Protein AF-A0A8J6I2C8-F1 (afdb_monomer)

Foldseek 3Di:
DQVQDWDQDLVPGIGTPPDDDDDDDDFLQDQDPPQGGSLVNQAVPNQVVVVPDDAAAADLDDPSRCSSHPDPRHQYEFEAAPVRHGDDVCSVVLSVVLSVQCVVPPDRFNVSSCVSCVVVPWHKDAPDRRYIYTYD

pLDDT: mean 92.12, std 6.1, range [61.44, 98.25]

Structure (mmCIF, N/CA/C/O backbone):
data_AF-A0A8J6I2C8-F1
#
_entry.id   AF-A0A8J6I2C8-F1
#
loop_
_atom_site.group_PDB
_atom_site.id
_atom_site.type_symbol
_atom_site.label_atom_id
_atom_site.label_alt_id
_atom_site.label_comp_id
_atom_site.label_asym_id
_atom_site.label_entity_id
_atom_site.label_seq_id
_atom_site.pdbx_PDB_ins_code
_atom_site.Cartn_x
_atom_site.Cartn_y
_atom_site.Cartn_z
_atom_site.occupancy
_atom_site.B_iso_or_equiv
_atom_site.auth_seq_id
_atom_site.auth_comp_id
_atom_site.auth_asym_id
_atom_site.auth_atom_id
_atom_site.pdbx_PDB_model_num
ATOM 1 N N . ALA A 1 1 ? -14.872 -6.562 -3.889 1.00 61.44 1 ALA A N 1
ATOM 2 C CA . ALA A 1 1 ? -13.454 -6.870 -4.169 1.00 61.44 1 ALA A CA 1
ATOM 3 C C . ALA A 1 1 ? -13.019 -6.544 -5.604 1.00 61.44 1 ALA A C 1
ATOM 5 O O . ALA A 1 1 ? -12.215 -5.636 -5.756 1.00 61.44 1 ALA A O 1
ATOM 6 N N . ARG A 1 2 ? -13.547 -7.240 -6.631 1.00 63.00 2 ARG A N 1
ATOM 7 C CA . ARG A 1 2 ? -13.016 -7.271 -8.016 1.00 63.00 2 ARG A CA 1
ATOM 8 C C . ARG A 1 2 ? -12.578 -5.928 -8.619 1.00 63.00 2 ARG A C 1
ATOM 10 O O . ARG A 1 2 ? -11.481 -5.852 -9.143 1.00 63.00 2 ARG A O 1
ATOM 17 N N . ALA A 1 3 ? -13.383 -4.874 -8.491 1.00 73.75 3 ALA A N 1
ATOM 18 C CA . ALA A 1 3 ? -13.083 -3.563 -9.082 1.00 73.75 3 ALA A CA 1
ATOM 19 C C . ALA A 1 3 ? -12.289 -2.598 -8.170 1.00 73.75 3 ALA A C 1
ATOM 21 O O . ALA A 1 3 ? -12.103 -1.441 -8.523 1.00 73.75 3 ALA A O 1
ATOM 22 N N . ARG A 1 4 ? -11.892 -3.022 -6.959 1.00 85.38 4 ARG A N 1
ATOM 23 C CA . ARG A 1 4 ? -11.356 -2.129 -5.906 1.00 85.38 4 ARG A CA 1
ATOM 24 C C . ARG A 1 4 ? -10.078 -2.637 -5.235 1.00 85.38 4 ARG A C 1
ATOM 26 O O . ARG A 1 4 ? -9.623 -2.035 -4.269 1.00 85.38 4 ARG A O 1
ATOM 33 N N . LEU A 1 5 ? -9.537 -3.768 -5.686 1.00 92.12 5 LEU A N 1
ATOM 34 C CA . LEU A 1 5 ? -8.298 -4.331 -5.159 1.00 92.12 5 LEU A CA 1
ATOM 35 C C . LEU A 1 5 ? -7.279 -4.417 -6.287 1.00 92.12 5 LEU A C 1
ATOM 37 O O . LEU A 1 5 ? -7.498 -5.117 -7.275 1.00 92.12 5 LEU A O 1
ATOM 41 N N . PHE A 1 6 ? -6.164 -3.726 -6.089 1.00 94.44 6 PHE A N 1
ATOM 42 C CA . PHE A 1 6 ? -5.068 -3.665 -7.038 1.00 94.44 6 PHE A CA 1
ATOM 43 C C . PHE A 1 6 ? -3.769 -4.090 -6.364 1.00 94.44 6 PHE A C 1
ATOM 45 O O . PHE A 1 6 ? -3.547 -3.843 -5.176 1.00 94.44 6 PHE A O 1
ATOM 52 N N . VAL A 1 7 ? -2.896 -4.718 -7.139 1.00 94.19 7 VAL A N 1
ATOM 53 C CA . VAL A 1 7 ? -1.563 -5.137 -6.727 1.00 94.19 7 VAL A CA 1
ATOM 54 C C . VAL A 1 7 ? -0.552 -4.356 -7.550 1.00 94.19 7 VAL A C 1
ATOM 56 O O . VAL A 1 7 ? -0.623 -4.306 -8.774 1.00 94.19 7 VAL A O 1
ATOM 59 N N . CYS A 1 8 ? 0.417 -3.742 -6.876 1.00 94.19 8 CYS A N 1
ATOM 60 C CA . CYS A 1 8 ? 1.526 -3.105 -7.568 1.00 94.19 8 CYS A CA 1
ATOM 61 C C . CYS A 1 8 ? 2.555 -4.176 -7.960 1.00 94.19 8 CYS A C 1
ATOM 63 O O . CYS A 1 8 ? 3.126 -4.844 -7.096 1.00 94.19 8 CYS A O 1
ATOM 65 N N . SER A 1 9 ? 2.760 -4.358 -9.261 1.00 94.31 9 SER A N 1
ATOM 66 C CA . SER A 1 9 ? 3.692 -5.308 -9.860 1.00 94.31 9 SER A CA 1
ATOM 67 C C . SER A 1 9 ? 4.941 -4.582 -10.351 1.00 94.31 9 SER A C 1
ATOM 69 O O . SER A 1 9 ? 4.854 -3.543 -10.996 1.00 94.31 9 SER A O 1
ATOM 71 N N . ALA A 1 10 ? 6.121 -5.159 -10.112 1.00 93.75 10 ALA A N 1
ATOM 72 C CA . ALA A 1 10 ? 7.365 -4.587 -10.627 1.00 93.75 10 ALA A CA 1
ATOM 73 C C . ALA A 1 10 ? 7.434 -4.612 -12.166 1.00 93.75 10 ALA A C 1
ATOM 75 O O . ALA A 1 10 ? 7.997 -3.700 -12.767 1.00 93.75 10 ALA A O 1
ATOM 76 N N . LEU A 1 11 ? 6.868 -5.650 -12.792 1.00 94.19 11 LEU A N 1
ATOM 77 C CA . LEU A 1 11 ? 6.905 -5.842 -14.244 1.00 94.19 11 LEU A CA 1
ATOM 78 C C . LEU A 1 11 ? 5.684 -5.255 -14.961 1.00 94.19 11 LEU A C 1
ATOM 80 O O . LEU A 1 11 ? 5.820 -4.803 -16.089 1.00 94.19 11 LEU A O 1
ATOM 84 N N . PHE A 1 12 ? 4.514 -5.258 -14.318 1.00 94.38 12 PHE A N 1
ATOM 85 C CA . PHE A 1 12 ? 3.239 -4.866 -14.934 1.00 94.38 12 PHE A CA 1
ATOM 86 C C . PHE A 1 12 ? 2.648 -3.572 -14.355 1.00 94.38 12 PHE A C 1
ATOM 88 O O . PHE A 1 12 ? 1.570 -3.150 -14.759 1.00 94.38 12 PHE A O 1
ATOM 95 N N . GLY A 1 13 ? 3.331 -2.929 -13.405 1.00 93.69 1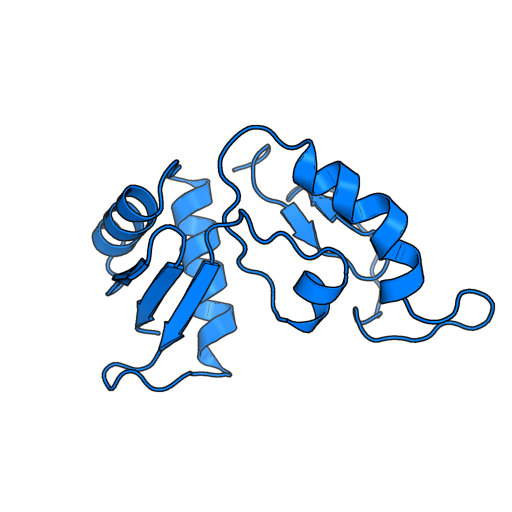3 GLY A N 1
ATOM 96 C CA . GLY A 1 13 ? 2.911 -1.651 -12.838 1.00 93.69 13 GLY A CA 1
ATOM 97 C C . GLY A 1 13 ? 1.786 -1.809 -11.818 1.00 93.69 13 GLY A C 1
ATOM 98 O O . GLY A 1 13 ? 2.049 -2.043 -10.637 1.00 93.69 13 GLY A O 1
ATOM 99 N N . LEU A 1 14 ? 0.534 -1.674 -12.250 1.00 93.62 14 LEU A N 1
ATOM 100 C CA . LEU A 1 14 ? -0.653 -1.839 -11.410 1.00 93.62 14 LEU A CA 1
ATOM 101 C C . LEU A 1 14 ? -1.594 -2.836 -12.078 1.00 93.62 14 LEU A C 1
ATOM 103 O O . LEU A 1 14 ? -2.013 -2.620 -13.208 1.00 93.62 14 LEU A O 1
ATOM 107 N N . VAL A 1 15 ? -1.917 -3.914 -11.371 1.00 94.56 15 VAL A N 1
ATOM 108 C CA . VAL A 1 15 ? -2.797 -4.972 -11.874 1.00 94.56 15 VAL A CA 1
ATOM 109 C C . VAL A 1 15 ? -3.997 -5.135 -10.954 1.00 94.56 15 VAL A C 1
ATOM 111 O O . VAL A 1 15 ? -3.879 -4.991 -9.734 1.00 94.56 15 VAL A O 1
ATOM 114 N N . GLY A 1 16 ? -5.161 -5.414 -11.523 1.00 93.31 16 GLY A N 1
ATOM 115 C CA . GLY A 1 16 ? -6.351 -5.801 -10.781 1.00 93.31 16 GLY A CA 1
ATOM 116 C C . GLY A 1 16 ? -6.188 -7.176 -10.136 1.00 93.31 16 GLY A C 1
ATOM 117 O O . GLY A 1 16 ? -5.364 -7.993 -10.544 1.00 93.31 16 GLY A O 1
ATOM 118 N N . ALA A 1 17 ? -7.001 -7.457 -9.118 1.00 91.00 17 ALA A N 1
ATOM 119 C CA . ALA A 1 17 ? -6.947 -8.718 -8.374 1.00 91.00 17 ALA A CA 1
ATOM 120 C C . ALA A 1 17 ? -7.193 -9.986 -9.221 1.00 91.00 17 ALA A C 1
ATOM 122 O O . ALA A 1 17 ? -6.894 -11.083 -8.754 1.00 91.00 17 ALA A O 1
ATOM 123 N N . GLU A 1 18 ? -7.747 -9.850 -10.429 1.00 91.12 18 GLU A N 1
ATOM 124 C CA . GLU A 1 18 ? -8.082 -10.971 -11.321 1.00 91.12 18 GLU A CA 1
ATOM 125 C C . GLU A 1 18 ? -7.260 -11.011 -12.609 1.00 91.12 18 GLU A C 1
ATOM 127 O O . GLU A 1 18 ? -7.442 -11.918 -13.427 1.00 91.12 18 GLU A O 1
ATOM 132 N N . ASP A 1 19 ? -6.351 -10.054 -12.792 1.00 93.50 19 ASP A N 1
ATOM 133 C CA . ASP A 1 19 ? -5.513 -10.007 -13.980 1.00 93.50 19 ASP A CA 1
ATOM 134 C C . ASP A 1 19 ? -4.574 -11.213 -14.000 1.00 93.50 19 ASP A C 1
ATOM 136 O O . ASP A 1 19 ? -3.873 -11.524 -13.031 1.00 93.50 19 ASP A O 1
ATOM 140 N N . ARG A 1 20 ? -4.547 -11.908 -15.138 1.00 94.75 20 ARG A N 1
ATOM 141 C CA . ARG A 1 20 ? -3.626 -13.023 -15.348 1.00 94.75 20 ARG A CA 1
ATOM 142 C C . ARG A 1 20 ? -2.232 -12.472 -15.608 1.00 94.75 20 ARG A C 1
ATOM 144 O O . ARG A 1 20 ? -2.037 -11.693 -16.536 1.00 94.75 20 ARG A O 1
ATOM 151 N N . ILE A 1 21 ? -1.259 -12.943 -14.836 1.00 94.81 21 ILE A N 1
ATOM 152 C CA . ILE A 1 21 ? 0.153 -12.600 -15.011 1.00 94.81 21 ILE A CA 1
ATOM 153 C C . ILE A 1 21 ? 0.977 -13.878 -15.219 1.00 94.81 21 ILE A C 1
ATOM 155 O O . ILE A 1 21 ? 0.727 -14.878 -14.540 1.00 94.81 21 ILE A O 1
ATOM 159 N N . PRO A 1 22 ? 1.954 -13.888 -16.143 1.00 96.00 22 PRO A N 1
ATOM 160 C CA . PRO A 1 22 ? 2.887 -15.001 -16.266 1.00 96.00 22 PRO A CA 1
ATOM 161 C C . PRO A 1 22 ? 3.791 -15.083 -15.031 1.00 96.00 22 PRO A C 1
ATOM 163 O O . PRO A 1 22 ? 3.998 -14.095 -14.325 1.00 96.00 22 PRO A O 1
ATOM 166 N N . ALA A 1 23 ? 4.370 -16.257 -14.781 1.00 96.50 23 ALA A N 1
ATOM 167 C CA . ALA A 1 23 ? 5.368 -16.408 -13.730 1.00 96.50 23 ALA A CA 1
ATOM 168 C C . ALA A 1 23 ? 6.610 -15.559 -14.054 1.00 96.50 23 ALA A C 1
ATOM 170 O O . ALA A 1 23 ? 7.202 -15.691 -15.124 1.00 96.50 23 ALA A O 1
ATOM 171 N N . TYR A 1 24 ? 7.015 -14.695 -13.124 1.00 95.56 24 TYR A N 1
ATOM 172 C CA . TYR A 1 24 ? 8.228 -13.890 -13.247 1.00 95.56 24 TYR A CA 1
ATOM 173 C C . TYR A 1 24 ? 8.856 -13.631 -11.876 1.00 95.56 24 TYR A C 1
ATOM 175 O O . TYR A 1 24 ? 8.212 -13.765 -10.833 1.00 95.56 24 TYR A O 1
ATOM 183 N N . ARG A 1 25 ? 10.124 -13.211 -11.885 1.00 94.75 25 ARG A N 1
ATOM 184 C CA . ARG A 1 25 ? 10.833 -12.740 -10.694 1.00 94.75 25 ARG A CA 1
ATOM 185 C C . ARG A 1 25 ? 11.497 -11.400 -10.985 1.00 94.75 25 ARG A C 1
ATOM 187 O O . ARG A 1 25 ? 12.536 -11.344 -11.631 1.00 94.75 25 ARG A O 1
ATOM 194 N N . LEU A 1 26 ? 10.895 -10.327 -10.484 1.00 93.25 26 LEU A N 1
ATOM 195 C CA . LEU A 1 26 ? 11.429 -8.969 -10.547 1.00 93.25 26 LEU A CA 1
ATOM 196 C C . LEU A 1 26 ? 10.941 -8.192 -9.321 1.00 93.25 26 LEU A C 1
ATOM 198 O O . LEU A 1 26 ? 9.780 -8.315 -8.936 1.00 93.25 26 LEU A O 1
ATOM 202 N N . SER A 1 27 ? 11.819 -7.400 -8.712 1.00 91.50 27 SER A N 1
ATOM 203 C CA . SER A 1 27 ? 11.498 -6.605 -7.524 1.00 91.50 27 SER A CA 1
ATOM 204 C C . SER A 1 27 ? 11.346 -5.130 -7.891 1.00 91.50 27 SER A C 1
ATOM 206 O O . SER A 1 27 ? 12.024 -4.640 -8.788 1.00 91.50 27 SER A O 1
ATOM 208 N N . GLY A 1 28 ? 10.515 -4.381 -7.158 1.00 86.75 28 GLY A N 1
ATOM 209 C CA . GLY A 1 28 ? 10.271 -2.956 -7.447 1.00 86.75 28 GLY A CA 1
ATOM 210 C C . GLY A 1 28 ? 11.518 -2.055 -7.397 1.00 86.75 28 GLY A C 1
ATOM 211 O O . GLY A 1 28 ? 11.539 -1.002 -8.019 1.00 86.75 28 GLY A O 1
ATOM 212 N N . GLY A 1 29 ? 12.579 -2.474 -6.698 1.00 88.69 29 GLY A N 1
ATOM 213 C CA . GLY A 1 29 ? 13.863 -1.760 -6.648 1.00 88.69 29 GLY A CA 1
ATOM 214 C C . GLY A 1 29 ? 14.895 -2.203 -7.692 1.00 88.69 29 GLY A C 1
ATOM 215 O O . GLY A 1 29 ? 16.043 -1.773 -7.620 1.00 88.69 29 GLY A O 1
ATOM 216 N N . SER A 1 30 ? 14.539 -3.101 -8.614 1.00 93.12 30 SER A N 1
ATOM 217 C CA . SER A 1 30 ? 15.475 -3.644 -9.599 1.00 93.12 30 SER A CA 1
ATOM 218 C C . SER A 1 30 ? 15.910 -2.597 -10.635 1.00 93.12 30 SER A C 1
ATOM 220 O O . SER A 1 30 ? 15.187 -1.649 -10.948 1.00 93.12 30 SER A O 1
ATOM 222 N N . LYS A 1 31 ? 17.104 -2.804 -11.201 1.00 94.62 31 LYS A N 1
ATOM 223 C CA . LYS A 1 31 ? 17.610 -2.084 -12.374 1.00 94.62 31 LYS A CA 1
ATOM 224 C C . LYS A 1 31 ? 17.719 -3.066 -13.535 1.00 94.62 31 LYS A C 1
ATOM 226 O O . LYS A 1 31 ? 18.307 -4.132 -13.371 1.00 94.62 31 LYS A O 1
ATOM 231 N N . LEU A 1 32 ? 17.158 -2.707 -14.681 1.00 92.75 32 LEU A N 1
ATOM 232 C CA . LEU A 1 32 ? 17.177 -3.526 -15.886 1.00 92.75 32 LEU A CA 1
ATOM 233 C C . LEU A 1 32 ? 18.155 -2.952 -16.925 1.00 92.75 32 LEU A C 1
ATOM 235 O O . LEU A 1 32 ? 18.236 -1.726 -17.070 1.00 92.75 32 LEU A O 1
ATOM 239 N N . PRO A 1 33 ? 18.885 -3.803 -17.668 1.00 93.25 33 PRO A N 1
ATOM 240 C CA . PRO A 1 33 ? 19.659 -3.369 -18.829 1.00 93.25 33 PRO A CA 1
ATOM 241 C C . PRO A 1 33 ? 18.766 -2.637 -19.839 1.00 93.25 33 PRO A C 1
ATOM 243 O O . PRO A 1 33 ? 17.645 -3.064 -20.096 1.00 93.25 33 PRO A O 1
ATOM 246 N N . GLY A 1 34 ? 19.233 -1.507 -20.373 1.00 92.94 34 GLY A N 1
ATOM 247 C CA . GLY A 1 34 ? 18.495 -0.704 -21.361 1.00 92.94 34 GLY A CA 1
ATOM 248 C C . GLY A 1 34 ? 17.299 0.103 -20.828 1.00 92.94 34 GLY A C 1
ATOM 249 O O . GLY A 1 34 ? 16.931 1.090 -21.449 1.00 92.94 34 GLY A O 1
ATOM 250 N N . VAL A 1 35 ? 16.731 -0.255 -19.671 1.00 90.62 35 VAL A N 1
ATOM 251 C CA . VAL A 1 35 ? 15.559 0.427 -19.073 1.00 90.62 35 VAL A CA 1
ATOM 252 C C . VAL A 1 35 ? 15.936 1.266 -17.846 1.00 90.62 35 VAL A C 1
ATOM 254 O O . VAL A 1 35 ? 15.310 2.279 -17.553 1.00 90.62 35 VAL A O 1
ATOM 257 N N . GLY A 1 36 ? 16.979 0.875 -17.110 1.00 93.06 36 GLY A N 1
ATOM 258 C CA . GLY A 1 36 ? 17.370 1.555 -15.879 1.00 93.06 36 GLY A CA 1
ATOM 259 C C . GLY A 1 36 ? 16.522 1.133 -14.677 1.00 93.06 36 GLY A C 1
ATOM 260 O O . GLY A 1 36 ? 16.167 -0.036 -14.535 1.00 93.06 36 GLY A O 1
ATOM 261 N N . ASN A 1 37 ? 16.292 2.052 -13.737 1.00 93.75 37 ASN A N 1
ATOM 262 C CA . ASN A 1 37 ? 15.590 1.749 -12.487 1.00 93.75 37 ASN A CA 1
ATOM 263 C C . ASN A 1 37 ? 14.078 1.601 -12.737 1.00 93.75 37 ASN A C 1
ATOM 265 O O . ASN A 1 37 ? 13.460 2.514 -13.280 1.00 93.75 37 ASN A O 1
ATOM 269 N N . ILE A 1 38 ? 13.479 0.497 -12.277 1.00 92.75 38 ILE A N 1
ATOM 270 C CA . ILE A 1 38 ? 12.037 0.220 -12.406 1.00 92.75 38 ILE A CA 1
ATOM 271 C C . ILE A 1 38 ? 11.170 1.350 -11.834 1.00 92.75 38 ILE A C 1
ATOM 273 O O . ILE A 1 38 ? 10.144 1.697 -12.412 1.00 92.75 38 ILE A O 1
ATOM 277 N N . ARG A 1 39 ? 11.605 1.987 -10.743 1.00 91.25 39 ARG A N 1
ATOM 278 C CA . ARG A 1 39 ? 10.952 3.179 -10.191 1.00 91.25 39 ARG A CA 1
ATOM 279 C C . ARG A 1 39 ? 10.868 4.306 -11.209 1.00 91.25 39 ARG A C 1
ATOM 281 O O . ARG A 1 39 ? 9.791 4.854 -11.404 1.00 91.25 39 ARG A O 1
ATOM 288 N N . ALA A 1 40 ? 11.989 4.647 -11.839 1.00 91.31 40 ALA A N 1
ATOM 289 C CA . ALA A 1 40 ? 12.040 5.738 -12.806 1.00 91.31 40 ALA A CA 1
ATOM 290 C C . ALA A 1 40 ? 11.202 5.420 -14.053 1.00 91.31 40 ALA A C 1
ATOM 292 O O . ALA A 1 40 ? 10.546 6.308 -14.584 1.00 91.31 40 ALA A O 1
ATOM 293 N N . ALA A 1 41 ? 11.175 4.151 -14.470 1.00 92.44 41 ALA A N 1
ATOM 294 C CA . ALA A 1 41 ? 10.354 3.701 -15.588 1.00 92.44 41 ALA A CA 1
ATOM 295 C C . ALA A 1 41 ? 8.844 3.832 -15.306 1.00 92.44 41 ALA A C 1
ATOM 297 O O . ALA A 1 41 ? 8.089 4.235 -16.185 1.00 92.44 41 ALA A O 1
ATOM 298 N N . TRP A 1 42 ? 8.396 3.531 -14.081 1.00 93.50 42 TRP A N 1
ATOM 299 C CA . TRP A 1 42 ? 6.967 3.527 -13.744 1.00 93.50 42 TRP A CA 1
ATOM 300 C C . TRP A 1 42 ? 6.402 4.858 -13.259 1.00 93.50 42 TRP A C 1
ATOM 302 O O . TRP A 1 42 ? 5.221 5.121 -13.491 1.00 93.50 42 TRP A O 1
ATOM 312 N N . GLN A 1 43 ? 7.204 5.688 -12.589 1.00 90.31 43 GLN A N 1
ATOM 313 C CA . GLN A 1 43 ? 6.733 6.938 -11.983 1.00 90.31 43 GLN A CA 1
ATOM 314 C C . GLN A 1 43 ? 5.922 7.836 -12.940 1.00 90.31 43 GLN A C 1
ATOM 316 O O . GLN A 1 43 ? 4.859 8.295 -12.517 1.00 90.31 43 GLN A O 1
ATOM 321 N N . PRO A 1 44 ? 6.331 8.045 -14.212 1.00 92.81 44 PRO A N 1
ATOM 322 C CA . PRO A 1 44 ? 5.574 8.878 -15.149 1.00 92.81 44 PRO A CA 1
ATOM 323 C C . PRO A 1 44 ? 4.170 8.350 -15.476 1.00 92.81 44 PRO A C 1
ATOM 325 O O . PRO A 1 44 ? 3.299 9.136 -15.826 1.00 92.81 44 PRO A O 1
ATOM 328 N N . SER A 1 45 ? 3.945 7.035 -15.369 1.00 93.31 45 SER A N 1
ATOM 329 C CA . SER A 1 45 ? 2.685 6.394 -15.780 1.00 93.31 45 SER A CA 1
ATOM 330 C C . SER A 1 45 ? 1.783 6.033 -14.599 1.00 93.31 45 SER A C 1
ATOM 332 O O . SER A 1 45 ? 0.577 6.250 -14.651 1.00 93.31 45 SER A O 1
ATOM 334 N N . LEU A 1 46 ? 2.343 5.501 -13.508 1.00 93.31 46 LEU A N 1
ATOM 335 C CA . LEU A 1 46 ? 1.542 5.025 -12.376 1.00 93.31 46 LEU A CA 1
ATOM 336 C C . LEU A 1 46 ? 0.978 6.155 -11.509 1.00 93.31 46 LEU A C 1
ATOM 338 O O . LEU A 1 46 ? -0.115 6.006 -10.968 1.00 93.31 46 LEU A O 1
ATOM 342 N N . GLY A 1 47 ? 1.703 7.269 -11.364 1.00 89.88 47 GLY A N 1
ATOM 343 C CA . GLY A 1 47 ? 1.229 8.430 -10.604 1.00 89.88 47 GLY A CA 1
ATOM 344 C C . GLY A 1 47 ? -0.111 8.961 -11.132 1.00 89.88 47 GLY A C 1
ATOM 345 O O . GLY A 1 47 ? -1.082 8.962 -10.376 1.00 89.88 47 GLY A O 1
ATOM 346 N N . PRO A 1 48 ? -0.204 9.321 -12.429 1.00 91.44 48 PRO A N 1
ATOM 347 C CA . PRO A 1 48 ? -1.452 9.779 -13.038 1.00 91.44 48 PRO A CA 1
ATOM 348 C C . PRO A 1 48 ? -2.606 8.780 -12.907 1.00 91.44 48 PRO A C 1
ATOM 350 O O . PRO A 1 48 ? -3.719 9.183 -12.584 1.00 91.44 48 PRO A O 1
ATOM 353 N N . VAL A 1 49 ? -2.341 7.482 -13.096 1.00 92.50 49 VAL A N 1
ATOM 354 C CA . VAL A 1 49 ? -3.365 6.430 -12.961 1.00 92.50 49 VAL A CA 1
ATOM 355 C C . VAL A 1 49 ? -3.940 6.397 -11.547 1.00 92.50 49 VAL A C 1
ATOM 357 O O . VAL A 1 49 ? -5.155 6.376 -11.386 1.00 92.50 49 VAL A O 1
ATOM 360 N N . LEU A 1 50 ? -3.087 6.422 -10.518 1.00 90.75 50 LEU A N 1
ATOM 361 C CA . LEU A 1 50 ? -3.544 6.412 -9.127 1.00 90.75 50 LEU A CA 1
ATOM 362 C C . LEU A 1 50 ? -4.271 7.704 -8.740 1.00 90.75 50 LEU A C 1
ATOM 364 O O . LEU A 1 50 ? -5.229 7.650 -7.979 1.00 90.75 50 LEU A O 1
ATOM 368 N N . SER A 1 51 ? -3.835 8.857 -9.249 1.00 89.12 51 SER A N 1
ATOM 369 C CA . SER A 1 51 ? -4.496 10.140 -8.981 1.00 89.12 51 SER A CA 1
ATOM 370 C C . SER A 1 51 ? -5.850 10.287 -9.677 1.00 89.12 51 SER A C 1
ATOM 372 O O . SER A 1 51 ? -6.676 11.059 -9.204 1.00 89.12 51 SER A O 1
ATOM 374 N N . ALA A 1 52 ? -6.075 9.566 -10.777 1.00 90.94 52 ALA A N 1
ATOM 375 C CA . ALA A 1 52 ? -7.335 9.569 -11.517 1.00 90.94 52 ALA A CA 1
ATOM 376 C C . ALA A 1 52 ? -8.362 8.549 -10.991 1.00 90.94 52 ALA A C 1
ATOM 378 O O . ALA A 1 52 ? -9.482 8.502 -11.491 1.00 90.94 52 ALA A O 1
ATOM 379 N N . MET A 1 53 ? -7.994 7.706 -10.022 1.00 90.31 53 MET A N 1
ATOM 380 C CA . MET A 1 53 ? -8.925 6.756 -9.416 1.00 90.31 53 MET A CA 1
ATOM 381 C C . MET A 1 53 ? -9.955 7.474 -8.546 1.00 90.31 53 MET A C 1
ATOM 383 O O . MET A 1 53 ? -9.611 8.308 -7.708 1.00 90.31 53 MET A O 1
ATOM 387 N N . ASP A 1 54 ? -11.217 7.084 -8.702 1.00 86.94 54 ASP A N 1
ATOM 388 C CA . ASP A 1 54 ? -12.306 7.660 -7.928 1.00 86.94 54 ASP A CA 1
ATOM 389 C C . ASP A 1 54 ? -12.314 7.170 -6.480 1.00 86.94 54 ASP A C 1
ATOM 391 O O . ASP A 1 54 ? -12.265 5.972 -6.179 1.00 86.94 54 ASP A O 1
ATOM 395 N N . GLY A 1 55 ? -12.496 8.129 -5.577 1.00 88.00 55 GLY A N 1
ATOM 396 C CA . GLY A 1 55 ? -12.701 7.868 -4.166 1.00 88.00 55 GLY A CA 1
ATOM 397 C C . GLY A 1 55 ? -11.415 7.602 -3.373 1.00 88.00 55 GLY A C 1
ATOM 398 O O . GLY A 1 55 ? -10.297 7.840 -3.826 1.00 88.00 55 GLY A O 1
ATOM 399 N N . PRO A 1 56 ? -11.576 7.168 -2.118 1.00 91.81 56 PRO A N 1
ATOM 400 C CA . PRO A 1 56 ? -10.479 7.037 -1.173 1.00 91.81 56 PRO A CA 1
ATOM 401 C C . PRO A 1 56 ? -9.645 5.792 -1.473 1.00 91.81 56 PRO A C 1
ATOM 403 O O . PRO A 1 56 ? -10.163 4.679 -1.583 1.00 91.81 56 PRO A O 1
ATOM 406 N N . ILE A 1 57 ? -8.328 5.979 -1.535 1.00 94.94 57 ILE A N 1
ATOM 407 C CA . ILE A 1 57 ? -7.365 4.893 -1.717 1.00 94.94 57 ILE A CA 1
ATOM 408 C C . ILE A 1 57 ? -6.776 4.512 -0.367 1.00 94.94 57 ILE A C 1
ATOM 410 O O . ILE A 1 57 ? -6.249 5.361 0.348 1.00 94.94 57 ILE A O 1
ATOM 414 N N . VAL A 1 58 ? -6.814 3.220 -0.046 1.00 96.19 58 VAL A N 1
ATOM 415 C CA . VAL A 1 58 ? -6.098 2.651 1.100 1.00 96.19 58 VAL A CA 1
ATOM 416 C C . VAL A 1 58 ? -4.794 2.031 0.600 1.00 96.19 58 VAL A C 1
ATOM 418 O O . VAL A 1 58 ? -4.808 1.000 -0.073 1.00 96.19 58 VAL A O 1
ATOM 421 N N . ASP A 1 59 ? -3.655 2.644 0.925 1.00 95.75 59 ASP A N 1
ATOM 422 C CA . ASP A 1 59 ? -2.341 2.151 0.511 1.00 95.75 59 ASP A CA 1
ATOM 423 C C . ASP A 1 59 ? -1.778 1.145 1.528 1.00 95.75 59 ASP A C 1
ATOM 425 O O . ASP A 1 59 ? -1.274 1.481 2.605 1.00 95.75 59 ASP A O 1
ATOM 429 N N . LEU A 1 60 ? -1.848 -0.133 1.151 1.00 95.50 60 LEU A N 1
ATOM 430 C CA . LEU A 1 60 ? -1.299 -1.263 1.902 1.00 95.50 60 LEU A CA 1
ATOM 431 C C . LEU A 1 60 ? 0.026 -1.773 1.308 1.00 95.50 60 LEU A C 1
ATOM 433 O O . LEU A 1 60 ? 0.512 -2.840 1.690 1.00 95.50 60 LEU A O 1
ATOM 437 N N . ARG A 1 61 ? 0.651 -1.028 0.392 1.00 93.94 61 ARG A N 1
ATOM 438 C CA . ARG A 1 61 ? 1.926 -1.424 -0.214 1.00 93.94 61 ARG A CA 1
ATOM 439 C C . ARG A 1 61 ? 3.071 -1.336 0.799 1.00 93.94 61 ARG A C 1
ATOM 441 O O . ARG A 1 61 ? 2.984 -0.715 1.865 1.00 93.94 61 ARG A O 1
ATOM 448 N N . SER A 1 62 ? 4.166 -2.023 0.487 1.00 89.69 62 SER A N 1
ATOM 449 C CA . SER A 1 62 ? 5.447 -1.795 1.158 1.00 89.69 62 SER A CA 1
ATOM 450 C C . SER A 1 62 ? 6.179 -0.621 0.503 1.00 89.69 62 SER A C 1
ATOM 452 O O . SER A 1 62 ? 5.912 -0.288 -0.652 1.00 89.69 62 SER A O 1
ATOM 454 N N . GLY A 1 63 ? 7.139 -0.023 1.216 1.00 89.00 63 GLY A N 1
ATOM 455 C CA . GLY A 1 63 ? 7.814 1.202 0.767 1.00 89.00 63 GLY A CA 1
ATOM 456 C C . GLY A 1 63 ? 8.445 1.106 -0.627 1.00 89.00 63 GLY A C 1
ATOM 457 O O . GLY A 1 63 ? 8.349 2.052 -1.402 1.00 89.00 63 GLY A O 1
ATOM 458 N N . ALA A 1 64 ? 9.004 -0.053 -0.991 1.00 87.69 64 ALA A N 1
ATOM 459 C CA . ALA A 1 64 ? 9.577 -0.271 -2.323 1.00 87.69 64 ALA A CA 1
ATOM 460 C C . ALA A 1 64 ? 8.546 -0.117 -3.457 1.00 87.69 64 ALA A C 1
ATOM 462 O O . ALA A 1 64 ? 8.898 0.346 -4.537 1.00 87.69 64 ALA A O 1
ATOM 463 N N . TYR A 1 65 ? 7.282 -0.473 -3.211 1.00 92.94 65 TYR A N 1
ATOM 464 C CA . TYR A 1 65 ? 6.200 -0.358 -4.192 1.00 92.94 65 TYR A CA 1
ATOM 465 C C . TYR A 1 65 ? 5.470 0.984 -4.102 1.00 92.94 65 TYR A C 1
ATOM 467 O O . TYR A 1 65 ? 5.093 1.534 -5.133 1.00 92.94 65 TYR A O 1
ATOM 475 N N . THR A 1 66 ? 5.339 1.570 -2.908 1.00 93.94 66 THR A N 1
ATOM 476 C CA . THR A 1 66 ? 4.877 2.962 -2.770 1.00 93.94 66 THR A CA 1
ATOM 477 C C . THR A 1 66 ? 5.808 3.926 -3.511 1.00 93.94 66 THR A C 1
ATOM 479 O O . THR A 1 66 ? 5.342 4.875 -4.128 1.00 93.94 66 THR A O 1
ATOM 482 N N . ALA A 1 67 ? 7.118 3.657 -3.540 1.00 91.75 67 ALA A N 1
ATOM 483 C CA . ALA A 1 67 ? 8.085 4.480 -4.266 1.00 91.75 67 ALA A CA 1
ATOM 484 C C . ALA A 1 67 ? 7.869 4.507 -5.792 1.00 91.75 67 ALA A C 1
ATOM 486 O O . ALA A 1 67 ? 8.283 5.480 -6.428 1.00 91.75 67 ALA A O 1
ATOM 487 N N . LEU A 1 68 ? 7.225 3.480 -6.369 1.00 91.81 68 LEU A N 1
ATOM 488 C CA . LEU A 1 68 ? 6.899 3.426 -7.801 1.00 91.81 68 LEU A CA 1
ATOM 489 C C . LEU A 1 68 ? 5.844 4.468 -8.184 1.00 91.81 68 LEU A C 1
ATOM 491 O O . LEU A 1 68 ? 5.886 4.996 -9.287 1.00 91.81 68 LEU A O 1
ATOM 495 N N . ALA A 1 69 ? 4.929 4.777 -7.264 1.00 92.25 69 ALA A N 1
ATOM 496 C CA . ALA A 1 69 ? 3.933 5.831 -7.416 1.00 92.25 69 ALA A CA 1
ATOM 497 C C . ALA A 1 69 ? 3.467 6.323 -6.038 1.00 92.25 69 ALA A C 1
ATOM 499 O O . ALA A 1 69 ? 2.549 5.729 -5.448 1.00 92.25 69 ALA A O 1
ATOM 500 N N . PRO A 1 70 ? 4.130 7.363 -5.501 1.00 92.06 70 PRO A N 1
ATOM 501 C CA . PRO A 1 70 ? 3.732 7.992 -4.252 1.00 92.06 70 PRO A CA 1
ATOM 502 C C . PRO A 1 70 ? 2.345 8.619 -4.382 1.00 92.06 70 PRO A C 1
ATOM 504 O O . PRO A 1 70 ? 2.058 9.284 -5.373 1.00 92.06 70 PRO A O 1
ATOM 507 N N . LEU A 1 71 ? 1.507 8.436 -3.364 1.00 92.31 71 LEU A N 1
ATOM 508 C CA . LEU A 1 71 ? 0.157 8.987 -3.326 1.00 92.31 71 LEU A CA 1
ATOM 509 C C . LEU A 1 71 ? -0.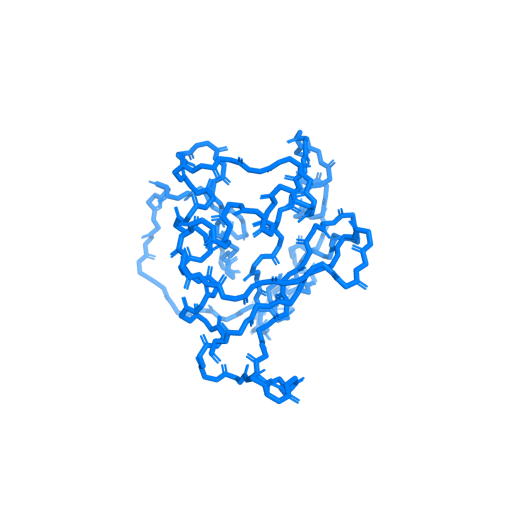117 9.579 -1.931 1.00 92.31 71 LEU A C 1
ATOM 511 O O . LEU A 1 71 ? -0.598 8.865 -1.052 1.00 92.31 71 LEU A O 1
ATOM 515 N N . PRO A 1 72 ? 0.219 10.862 -1.694 1.00 90.44 72 PRO A N 1
ATOM 516 C CA . PRO A 1 72 ? 0.085 11.494 -0.375 1.00 90.44 72 PRO A CA 1
ATOM 517 C C . PRO A 1 72 ? -1.353 11.569 0.154 1.00 90.44 72 PRO A C 1
ATOM 519 O O . PRO A 1 72 ? -1.556 11.659 1.360 1.00 90.44 72 PRO A O 1
ATOM 522 N N . SER A 1 73 ? -2.345 11.528 -0.738 1.00 91.69 73 SER A N 1
ATOM 523 C CA . SER A 1 73 ? -3.770 11.540 -0.392 1.00 91.69 73 SER A CA 1
ATOM 524 C C . SER A 1 73 ? -4.299 10.189 0.103 1.00 91.69 73 SER A C 1
ATOM 526 O O . SER A 1 73 ? -5.435 10.122 0.569 1.00 91.69 73 SER A O 1
ATOM 528 N N . ALA A 1 74 ? -3.513 9.112 0.005 1.00 95.62 74 ALA A N 1
ATOM 529 C CA . ALA A 1 74 ? -3.955 7.785 0.410 1.00 95.62 74 ALA A CA 1
ATOM 530 C C . ALA A 1 74 ? -4.083 7.653 1.933 1.00 95.62 74 ALA A C 1
ATOM 532 O O . ALA A 1 74 ? -3.260 8.157 2.699 1.00 95.62 74 ALA A O 1
ATOM 533 N N . ILE A 1 75 ? -5.070 6.872 2.364 1.00 97.31 75 ILE A N 1
ATOM 534 C CA . ILE A 1 75 ? -5.157 6.365 3.729 1.00 97.31 75 ILE A CA 1
ATOM 535 C C . ILE A 1 75 ? -4.076 5.298 3.896 1.00 97.31 75 ILE A C 1
ATOM 537 O O . ILE A 1 75 ? -4.044 4.309 3.163 1.00 97.31 75 ILE A O 1
ATOM 541 N N . THR A 1 76 ? -3.188 5.473 4.866 1.00 96.31 76 THR A N 1
ATOM 542 C CA . THR A 1 76 ? -2.084 4.545 5.126 1.00 96.31 76 THR A CA 1
ATOM 543 C C . THR A 1 76 ? -2.276 3.814 6.446 1.00 96.31 76 THR A C 1
ATOM 545 O O . THR A 1 76 ? -2.768 4.373 7.428 1.00 96.31 76 THR A O 1
ATOM 548 N N . VAL A 1 77 ? -1.857 2.546 6.469 1.00 95.44 77 VAL A N 1
ATOM 549 C CA . VAL A 1 77 ? -1.889 1.720 7.678 1.00 95.44 77 VAL A CA 1
ATOM 550 C C . VAL A 1 77 ? -0.481 1.321 8.096 1.00 95.44 77 VAL A C 1
ATOM 552 O O . VAL A 1 77 ? 0.266 0.697 7.327 1.00 95.44 77 VAL A O 1
ATOM 555 N N . ARG A 1 78 ? -0.139 1.643 9.344 1.00 93.62 78 ARG A N 1
ATOM 556 C CA . ARG A 1 78 ? 1.070 1.180 10.023 1.00 93.62 78 ARG A CA 1
ATOM 557 C C . ARG A 1 78 ? 0.717 -0.001 10.923 1.00 93.62 78 ARG A C 1
ATOM 559 O O . ARG A 1 78 ? -0.225 0.066 11.701 1.00 93.62 78 ARG A O 1
ATOM 566 N N . VAL A 1 79 ? 1.475 -1.086 10.807 1.00 94.12 79 VAL A N 1
ATOM 567 C CA . VAL A 1 79 ? 1.308 -2.253 11.681 1.00 94.12 79 VAL A CA 1
ATOM 568 C C . VAL A 1 79 ? 2.296 -2.152 12.835 1.00 94.12 79 VAL A C 1
ATOM 570 O O . VAL A 1 79 ? 3.501 -1.983 12.610 1.00 94.12 79 VAL A O 1
ATOM 573 N N . VAL A 1 80 ? 1.771 -2.229 14.052 1.00 94.62 80 VAL A N 1
ATOM 574 C CA . VAL A 1 80 ? 2.511 -2.051 15.303 1.00 94.62 80 VAL A CA 1
ATOM 575 C C . VAL A 1 80 ? 2.285 -3.236 16.244 1.00 94.62 80 VAL A C 1
ATOM 577 O O . VAL A 1 80 ? 1.343 -4.001 16.086 1.00 94.62 80 VAL A O 1
ATOM 580 N N . THR A 1 81 ? 3.166 -3.402 17.219 1.00 92.31 81 THR A N 1
ATOM 581 C CA . THR A 1 81 ? 2.961 -4.278 18.381 1.00 92.31 81 THR A CA 1
ATOM 582 C C . THR A 1 81 ? 1.948 -3.659 19.345 1.00 92.31 81 THR A C 1
ATOM 584 O O . THR A 1 81 ? 1.583 -2.490 19.199 1.00 92.31 81 THR A O 1
ATOM 587 N N . ALA A 1 82 ? 1.527 -4.411 20.365 1.00 88.00 82 ALA A N 1
ATOM 588 C CA . ALA A 1 82 ? 0.690 -3.875 21.440 1.00 88.00 82 ALA A CA 1
ATOM 589 C C . ALA A 1 82 ? 1.371 -2.703 22.177 1.00 88.00 82 ALA A C 1
ATOM 591 O O . ALA A 1 82 ? 0.698 -1.797 22.656 1.00 88.00 82 ALA A O 1
ATOM 592 N N . GLU A 1 83 ? 2.707 -2.675 22.191 1.00 88.12 83 GLU A N 1
ATOM 593 C CA . GLU A 1 83 ? 3.523 -1.604 22.767 1.00 88.12 83 GLU A CA 1
ATOM 594 C C . GLU A 1 83 ? 3.810 -0.457 21.775 1.00 88.12 83 GLU A C 1
ATOM 596 O O . GLU A 1 83 ? 4.643 0.407 22.050 1.00 88.12 83 GLU A O 1
ATOM 601 N N . GLY A 1 84 ? 3.187 -0.453 20.590 1.00 85.25 84 GLY A N 1
ATOM 602 C CA . GLY A 1 84 ? 3.328 0.612 19.588 1.00 85.25 84 GLY A CA 1
ATOM 603 C C . GLY A 1 84 ? 4.601 0.546 18.730 1.00 85.25 84 GLY A C 1
ATOM 604 O O . GLY A 1 84 ? 4.857 1.434 17.919 1.00 85.25 84 GLY A O 1
ATOM 605 N N . LYS A 1 85 ? 5.421 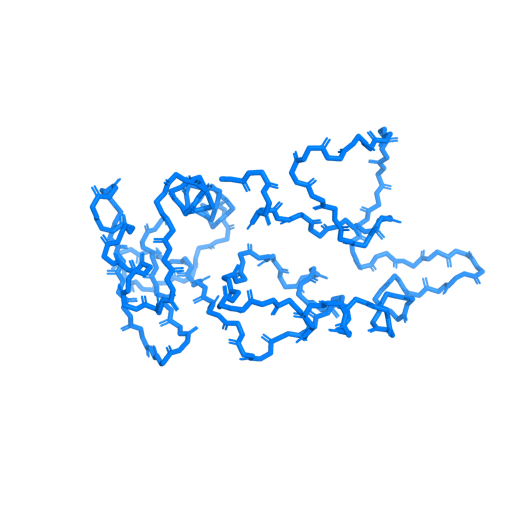-0.504 18.854 1.00 87.38 85 LYS A N 1
ATOM 606 C CA . LYS A 1 85 ? 6.638 -0.679 18.033 1.00 87.38 85 LYS A CA 1
ATOM 607 C C . LYS A 1 85 ? 6.312 -1.225 16.649 1.00 87.38 85 LYS A C 1
ATOM 609 O O . LYS A 1 85 ? 5.501 -2.134 16.529 1.00 87.38 85 LYS A O 1
ATOM 614 N N . ILE A 1 86 ? 6.996 -0.742 15.613 1.00 82.62 86 ILE A N 1
ATOM 615 C CA . ILE A 1 86 ?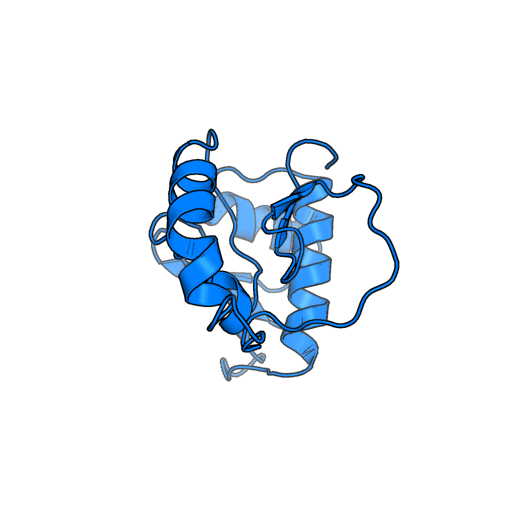 6.809 -1.211 14.231 1.00 82.62 86 ILE A CA 1
ATOM 616 C C . ILE A 1 86 ? 7.239 -2.678 14.096 1.00 82.62 86 ILE A C 1
ATOM 618 O O . ILE A 1 86 ? 8.352 -3.042 14.476 1.00 82.62 86 ILE A O 1
ATOM 622 N N . VAL A 1 87 ? 6.386 -3.500 13.480 1.00 79.56 87 VAL A N 1
ATOM 623 C CA . VAL A 1 87 ? 6.675 -4.914 13.195 1.00 79.56 87 VAL A CA 1
ATOM 624 C C . VAL A 1 87 ? 7.020 -5.083 11.719 1.00 79.56 87 VAL A C 1
ATOM 626 O O . VAL A 1 87 ? 6.339 -4.544 10.852 1.00 79.56 87 VAL A O 1
ATOM 629 N N . SER A 1 88 ? 8.069 -5.841 11.393 1.00 70.12 88 SER A N 1
ATOM 630 C CA . SER A 1 88 ? 8.451 -6.114 9.997 1.00 70.12 88 SER A CA 1
ATOM 631 C C . SER A 1 88 ? 7.825 -7.404 9.446 1.00 70.12 88 SER A C 1
ATOM 633 O O . SER A 1 88 ? 7.311 -7.399 8.326 1.00 70.12 88 SER A O 1
ATOM 635 N N . HIS A 1 89 ? 7.824 -8.493 10.226 1.00 68.25 89 HIS A N 1
ATOM 636 C CA . HIS A 1 89 ? 7.352 -9.813 9.786 1.00 68.25 89 HIS A CA 1
ATOM 637 C C . HIS A 1 89 ? 5.820 -9.919 9.713 1.00 68.25 89 HIS A C 1
ATOM 639 O O . HIS A 1 89 ? 5.290 -10.251 8.650 1.00 68.25 89 HIS A O 1
ATOM 645 N N . HIS A 1 90 ? 5.090 -9.577 10.782 1.00 76.50 90 HIS A N 1
ATOM 646 C CA . HIS A 1 90 ? 3.622 -9.675 10.787 1.00 76.50 90 HIS A CA 1
ATOM 647 C C . HIS A 1 90 ? 2.925 -8.621 9.924 1.00 76.50 90 HIS A C 1
ATOM 649 O O . HIS A 1 90 ? 1.810 -8.846 9.461 1.00 76.50 90 HIS A O 1
ATOM 655 N N . ASN A 1 91 ? 3.611 -7.524 9.595 1.00 86.00 91 ASN A N 1
ATOM 656 C CA . ASN A 1 91 ? 3.067 -6.432 8.789 1.00 86.00 91 ASN A CA 1
ATOM 657 C C . ASN A 1 91 ? 2.430 -6.905 7.476 1.00 86.00 91 ASN A C 1
ATOM 659 O O . ASN A 1 91 ? 1.326 -6.490 7.138 1.00 86.00 91 ASN A O 1
ATOM 663 N N . LYS A 1 92 ? 3.082 -7.821 6.750 1.00 87.19 92 LYS A N 1
ATOM 664 C CA . LYS A 1 92 ? 2.537 -8.337 5.483 1.00 87.19 92 LYS A CA 1
ATOM 665 C C . LYS A 1 92 ? 1.254 -9.139 5.694 1.00 87.19 92 LYS A C 1
AT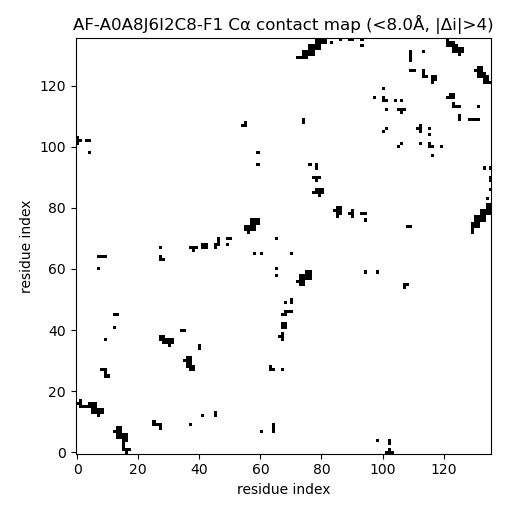OM 667 O O . LYS A 1 92 ? 0.297 -8.952 4.947 1.00 87.19 92 LYS A O 1
ATOM 672 N N . SER A 1 93 ? 1.234 -10.002 6.709 1.00 90.44 93 SER A N 1
ATOM 673 C CA . SER A 1 93 ? 0.057 -10.809 7.046 1.00 90.44 93 SER A CA 1
ATOM 674 C C . SER A 1 93 ? -1.109 -9.913 7.464 1.00 90.44 93 SER A C 1
ATOM 676 O O . SER A 1 93 ? -2.198 -10.006 6.898 1.00 90.44 93 SER A O 1
ATOM 678 N N . THR A 1 94 ? -0.862 -8.963 8.368 1.00 93.75 94 THR A N 1
ATOM 679 C CA . THR A 1 94 ? -1.873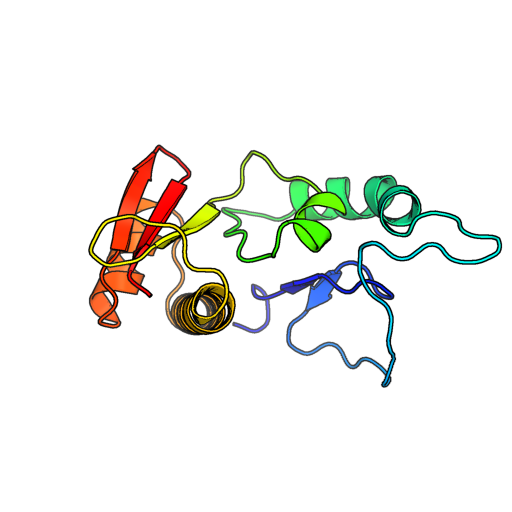 -8.023 8.865 1.00 93.75 94 THR A CA 1
ATOM 680 C C . THR A 1 94 ? -2.427 -7.147 7.747 1.00 93.75 94 THR A C 1
ATOM 682 O O . THR A 1 94 ? -3.643 -7.054 7.596 1.00 93.75 94 THR A O 1
ATOM 685 N N . LYS A 1 95 ? -1.576 -6.593 6.875 1.00 94.25 95 LYS A N 1
ATOM 686 C CA . LYS A 1 95 ? -2.034 -5.849 5.692 1.00 94.25 95 LYS A CA 1
ATOM 687 C C . LYS A 1 95 ? -2.847 -6.718 4.727 1.00 94.25 95 LYS A C 1
ATOM 689 O O . LYS A 1 95 ? -3.842 -6.243 4.191 1.00 94.25 95 LYS A O 1
ATOM 694 N N . GLY A 1 96 ? -2.490 -7.992 4.553 1.00 94.06 96 GLY A N 1
ATOM 695 C CA . GLY A 1 96 ? -3.293 -8.948 3.783 1.00 94.06 96 GLY A CA 1
ATOM 696 C C . GLY A 1 96 ? -4.680 -9.194 4.392 1.00 94.06 96 GLY A C 1
ATOM 697 O O . GLY A 1 96 ? -5.678 -9.211 3.671 1.00 94.06 96 GLY A O 1
ATOM 698 N N . ARG A 1 97 ? -4.770 -9.316 5.724 1.00 95.50 97 ARG A N 1
ATOM 699 C CA . ARG A 1 97 ? -6.053 -9.429 6.443 1.00 95.50 97 ARG A CA 1
ATOM 700 C C . ARG A 1 97 ? -6.902 -8.169 6.271 1.00 95.50 97 ARG A C 1
ATOM 702 O O . ARG A 1 97 ? -8.079 -8.293 5.952 1.00 95.50 97 ARG A O 1
ATOM 709 N N . ILE A 1 98 ? -6.310 -6.979 6.388 1.00 96.06 98 ILE A N 1
ATOM 710 C CA . ILE A 1 98 ? -7.004 -5.700 6.158 1.00 96.06 98 ILE A CA 1
ATOM 711 C C . ILE A 1 98 ? -7.497 -5.596 4.710 1.00 96.06 98 ILE A C 1
ATOM 713 O O . ILE A 1 98 ? -8.653 -5.250 4.483 1.00 96.06 98 ILE A O 1
ATOM 717 N N . ALA A 1 99 ? -6.670 -5.963 3.725 1.00 95.31 99 ALA A N 1
ATOM 718 C CA . ALA A 1 99 ? -7.083 -5.989 2.323 1.00 95.31 99 ALA A CA 1
ATOM 719 C C . ALA A 1 99 ? -8.300 -6.906 2.110 1.00 95.31 99 ALA A C 1
ATOM 721 O O . ALA A 1 99 ? -9.252 -6.517 1.435 1.00 95.31 99 ALA A O 1
ATOM 722 N N . ARG A 1 100 ? -8.310 -8.095 2.732 1.00 94.38 100 ARG A N 1
ATOM 723 C CA . ARG A 1 100 ? -9.463 -9.009 2.708 1.00 94.38 100 ARG A CA 1
ATOM 724 C C . ARG A 1 100 ? -10.702 -8.385 3.351 1.00 94.38 100 ARG A C 1
ATOM 726 O O . ARG A 1 100 ? -11.781 -8.473 2.774 1.00 94.38 100 ARG A O 1
ATOM 733 N N . ILE A 1 101 ? -10.551 -7.757 4.514 1.00 95.75 101 ILE A N 1
ATOM 734 C CA . ILE A 1 101 ? -11.644 -7.082 5.221 1.00 95.75 101 ILE A CA 1
ATOM 735 C C . ILE A 1 101 ? -12.271 -6.005 4.320 1.00 95.75 101 ILE A C 1
ATOM 737 O O . ILE A 1 101 ? -13.470 -6.052 4.063 1.00 95.75 101 ILE A O 1
ATOM 741 N N . LEU A 1 102 ? -11.461 -5.114 3.739 1.00 94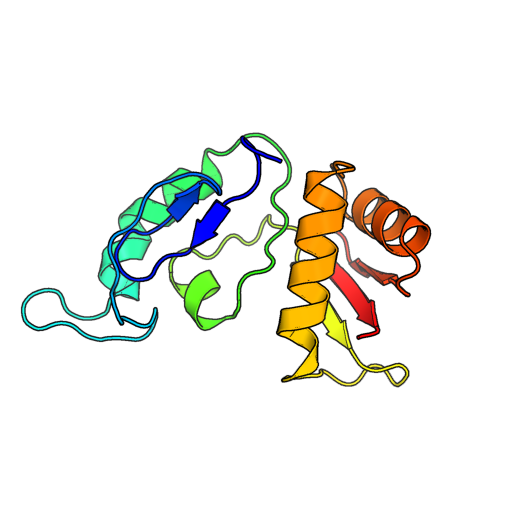.50 102 LEU A N 1
ATOM 742 C CA . LEU A 1 102 ? -11.920 -4.019 2.867 1.00 94.50 102 LEU A CA 1
ATOM 743 C C . LEU A 1 102 ? -12.487 -4.499 1.518 1.00 94.50 102 LEU A C 1
ATOM 745 O O . LEU A 1 102 ? -13.306 -3.830 0.869 1.00 94.50 102 LEU A O 1
ATOM 749 N N . ALA A 1 103 ? -12.053 -5.679 1.075 1.00 92.06 103 ALA A N 1
ATOM 750 C CA . ALA A 1 103 ? -12.584 -6.334 -0.110 1.00 92.06 103 ALA A CA 1
ATOM 751 C C . ALA A 1 103 ? -14.038 -6.805 0.092 1.00 92.06 103 ALA A C 1
ATOM 753 O O . ALA A 1 103 ? -14.805 -6.770 -0.884 1.00 92.06 103 ALA A O 1
ATOM 754 N N . CYS A 1 104 ? -14.397 -7.191 1.324 1.00 92.50 104 CYS A N 1
ATOM 755 C CA . CYS A 1 104 ? -15.736 -7.608 1.754 1.00 92.50 104 CYS A CA 1
ATOM 756 C C . CYS A 1 104 ? -16.601 -6.427 2.222 1.00 92.50 104 CYS A C 1
ATOM 758 O O .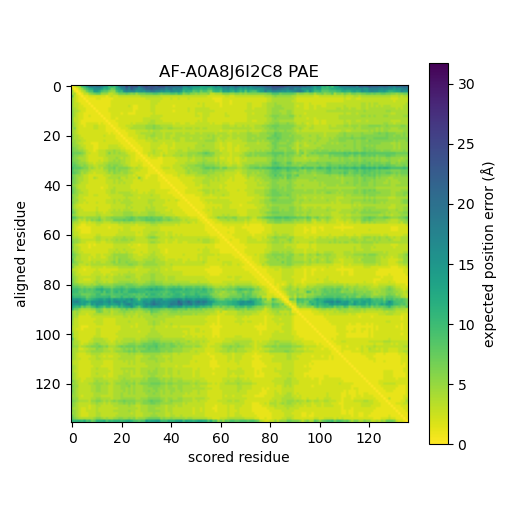 CYS A 1 104 ? -17.740 -6.306 1.783 1.00 92.50 104 CYS A O 1
ATOM 760 N N . THR A 1 105 ? -16.040 -5.530 3.031 1.00 94.06 105 THR A N 1
ATOM 761 C CA . THR A 1 105 ? -16.742 -4.394 3.638 1.00 94.06 105 THR A CA 1
ATOM 762 C C . THR A 1 105 ? -15.984 -3.105 3.306 1.00 94.06 105 THR A C 1
ATOM 764 O O . THR A 1 105 ? -14.929 -2.856 3.886 1.00 94.06 105 THR A O 1
ATOM 767 N N . PRO A 1 106 ? -16.450 -2.307 2.326 1.00 90.81 106 PRO A N 1
ATOM 768 C CA . PRO A 1 106 ? -15.766 -1.082 1.923 1.00 90.81 106 PRO A CA 1
ATOM 769 C C . PRO A 1 106 ? -15.696 -0.064 3.063 1.00 90.81 106 PRO A C 1
ATOM 771 O O . PRO A 1 106 ? -16.648 0.067 3.825 1.00 90.81 106 PRO A O 1
ATOM 774 N N . ALA A 1 107 ? -14.616 0.713 3.091 1.00 93.44 107 ALA A N 1
ATOM 775 C CA . ALA A 1 107 ? -14.502 1.924 3.892 1.00 93.44 107 ALA A CA 1
ATOM 776 C C . ALA A 1 107 ? -14.165 3.103 2.976 1.00 93.44 107 ALA A C 1
ATOM 778 O O . ALA A 1 107 ? -13.373 2.953 2.041 1.00 93.44 107 ALA A O 1
ATOM 779 N N . ARG A 1 108 ? -14.770 4.261 3.239 1.00 93.31 108 ARG A N 1
ATOM 780 C CA . ARG A 1 108 ? -14.546 5.512 2.509 1.00 93.31 108 ARG A CA 1
ATOM 781 C C . ARG A 1 108 ? -13.743 6.546 3.296 1.00 93.31 108 ARG A C 1
ATOM 783 O O . ARG A 1 108 ? -13.291 7.542 2.740 1.00 93.31 108 ARG A O 1
ATOM 790 N N . THR A 1 109 ? -13.549 6.323 4.585 1.00 96.44 109 THR A N 1
ATOM 791 C CA . THR A 1 109 ? -12.793 7.225 5.453 1.00 96.44 109 THR A CA 1
ATOM 792 C C . THR A 1 109 ? -11.833 6.434 6.330 1.00 96.44 109 THR A C 1
ATOM 794 O O . THR A 1 109 ? -11.954 5.216 6.482 1.00 96.44 109 THR A O 1
ATOM 797 N N . THR A 1 110 ? -10.857 7.122 6.922 1.00 97.69 110 THR A N 1
ATOM 798 C CA . THR A 1 110 ? -9.928 6.504 7.879 1.00 97.69 110 THR A CA 1
ATOM 799 C C . THR A 1 110 ? -10.670 5.960 9.103 1.00 97.69 110 THR A C 1
ATOM 801 O O . THR A 1 110 ? -10.326 4.889 9.599 1.00 97.69 110 THR A O 1
ATOM 804 N N . SER A 1 111 ? -11.716 6.656 9.559 1.00 97.81 111 SER A N 1
ATOM 805 C CA . SER A 1 111 ? -12.551 6.230 10.686 1.00 97.81 111 SER A CA 1
ATOM 806 C C . SER A 1 111 ? -13.343 4.965 10.348 1.00 97.81 111 SER A C 1
ATOM 808 O O . SER A 1 111 ? -13.260 3.990 11.090 1.00 97.81 111 SER A O 1
ATOM 810 N N . GLU A 1 112 ? -13.984 4.915 9.174 1.00 97.69 112 GLU A N 1
ATOM 811 C CA . GLU A 1 112 ? -14.661 3.703 8.685 1.00 97.69 112 GLU A CA 1
ATOM 812 C C . GLU A 1 112 ? -13.687 2.525 8.535 1.00 97.69 112 GLU A C 1
ATOM 814 O O . GLU A 1 112 ? -14.011 1.397 8.901 1.00 97.69 112 GLU A O 1
ATOM 819 N N . LEU A 1 113 ? -12.462 2.762 8.042 1.00 97.69 113 LEU A N 1
ATOM 820 C CA . LEU A 1 113 ? -11.442 1.712 7.953 1.00 97.69 113 LEU A CA 1
ATOM 821 C C . LEU A 1 113 ? -11.156 1.120 9.333 1.00 97.69 113 LEU A C 1
ATOM 823 O O . LEU A 1 113 ? -11.070 -0.102 9.468 1.00 97.69 113 LEU A O 1
ATOM 827 N N . VAL A 1 114 ? -11.010 1.968 10.353 1.00 98.25 114 VAL A N 1
ATOM 828 C CA . VAL A 1 114 ? -10.755 1.539 11.732 1.00 98.25 114 VAL A CA 1
ATOM 829 C C . VAL A 1 114 ? -11.948 0.773 12.298 1.00 98.25 114 VAL A C 1
ATOM 831 O O . VAL A 1 114 ? -11.749 -0.286 12.891 1.00 98.25 114 VAL A O 1
ATOM 834 N N . GLU A 1 115 ? -13.173 1.250 12.088 1.00 98.12 115 GLU A N 1
ATOM 835 C CA . GLU A 1 115 ? -14.403 0.587 12.539 1.00 98.12 115 GLU A CA 1
ATOM 836 C C . GLU A 1 115 ? -14.560 -0.808 11.933 1.00 98.12 115 GLU A C 1
ATOM 838 O O . GLU A 1 115 ? -14.720 -1.787 12.662 1.00 98.12 115 GLU A O 1
ATOM 843 N N . VAL A 1 116 ? -14.430 -0.923 10.611 1.00 97.75 116 VAL A N 1
ATOM 844 C CA . VAL A 1 116 ? -14.543 -2.203 9.902 1.00 97.75 116 VAL A CA 1
ATOM 845 C C . VAL A 1 116 ? -13.416 -3.158 10.321 1.00 97.75 116 VAL A C 1
ATOM 847 O O . VAL A 1 116 ? -13.639 -4.357 10.498 1.00 97.75 116 VAL A O 1
ATOM 850 N N . THR A 1 117 ? -12.205 -2.638 10.533 1.00 97.69 117 THR A N 1
ATOM 851 C CA . THR A 1 117 ? -11.059 -3.432 11.003 1.00 97.69 117 THR A CA 1
ATOM 852 C C . THR A 1 117 ? -11.278 -3.953 12.431 1.00 97.69 117 THR A C 1
ATOM 854 O O . THR A 1 117 ? -10.999 -5.123 12.702 1.00 97.69 117 THR A O 1
ATOM 857 N N . ARG A 1 118 ? -11.850 -3.132 13.323 1.00 97.81 118 ARG A N 1
ATOM 858 C CA . ARG A 1 118 ? -12.239 -3.526 14.690 1.00 97.81 118 ARG A CA 1
ATOM 859 C C . ARG A 1 118 ? -13.364 -4.551 14.702 1.00 97.81 118 ARG A C 1
ATOM 861 O O . ARG A 1 118 ? -13.264 -5.542 15.419 1.00 97.81 118 ARG A O 1
ATOM 868 N N . ALA A 1 119 ? -14.392 -4.359 13.877 1.00 97.50 119 ALA A N 1
ATOM 869 C CA . ALA A 1 119 ? -15.496 -5.308 13.734 1.00 97.50 119 ALA A CA 1
ATOM 870 C C . ALA A 1 119 ? -15.018 -6.695 13.263 1.00 97.50 119 ALA A C 1
ATOM 872 O O . ALA A 1 119 ? -15.623 -7.709 13.599 1.00 97.50 119 ALA A O 1
ATOM 873 N N . ALA A 1 120 ? -13.899 -6.752 12.534 1.00 96.44 120 ALA A N 1
ATOM 874 C CA . ALA A 1 120 ? -13.241 -7.990 12.119 1.00 96.44 120 ALA A CA 1
ATOM 875 C C . ALA A 1 120 ? -12.276 -8.587 13.170 1.00 96.44 120 ALA A C 1
ATOM 877 O O . ALA A 1 120 ? -11.579 -9.561 12.876 1.00 96.44 120 ALA A O 1
ATOM 878 N N . GLY A 1 121 ? -12.218 -8.021 14.381 1.00 96.38 121 GLY A N 1
ATOM 879 C CA . GLY A 1 121 ? -11.448 -8.545 15.513 1.00 96.38 121 GLY A CA 1
ATOM 880 C C . GLY A 1 121 ? -9.989 -8.085 15.589 1.00 96.38 121 GLY A C 1
ATOM 881 O O . GLY A 1 121 ? -9.210 -8.679 16.331 1.00 96.38 121 GLY A O 1
ATOM 882 N N . LEU A 1 122 ? -9.589 -7.057 14.833 1.00 95.75 122 LEU A N 1
ATOM 883 C CA . LEU A 1 122 ? -8.246 -6.474 14.919 1.00 95.75 122 LEU A CA 1
ATOM 884 C C . LEU A 1 122 ? -8.265 -5.192 15.763 1.00 95.75 122 LEU A C 1
ATOM 886 O O . LEU A 1 122 ? -9.139 -4.343 15.602 1.00 95.75 122 LEU A O 1
ATOM 890 N N . ALA A 1 123 ? -7.267 -5.004 16.628 1.00 96.12 123 ALA A N 1
ATOM 891 C CA . ALA A 1 123 ? -7.108 -3.739 17.338 1.00 96.12 123 ALA A CA 1
ATOM 892 C C . ALA A 1 123 ? -6.551 -2.681 16.375 1.00 96.12 123 ALA A C 1
ATOM 894 O O . ALA A 1 123 ? -5.418 -2.791 15.911 1.00 96.12 123 ALA A O 1
ATOM 895 N N . ALA A 1 124 ? -7.360 -1.672 16.060 1.00 97.31 124 ALA A N 1
ATOM 896 C CA . ALA A 1 124 ? -7.004 -0.576 15.163 1.00 97.31 124 ALA A CA 1
ATOM 897 C C . ALA A 1 124 ? -7.279 0.774 15.823 1.00 97.31 124 ALA A C 1
ATOM 899 O O . ALA A 1 124 ? -8.228 0.884 16.595 1.00 97.31 124 ALA A O 1
ATOM 900 N N . THR A 1 125 ? -6.504 1.802 15.495 1.00 97.44 125 THR A N 1
ATOM 901 C CA . THR A 1 125 ? -6.674 3.166 16.010 1.00 97.44 125 THR A CA 1
ATOM 902 C C . THR A 1 125 ? -6.350 4.176 14.920 1.00 97.44 125 THR A C 1
ATOM 904 O O . THR A 1 125 ? -5.374 4.022 14.191 1.00 97.44 125 THR A O 1
ATOM 907 N N . GLN A 1 126 ? -7.160 5.225 14.801 1.00 97.81 126 GLN A N 1
ATOM 908 C CA . GLN A 1 126 ? -6.855 6.344 13.915 1.00 97.81 126 GLN A CA 1
ATOM 909 C C . GLN A 1 126 ? -5.813 7.249 14.579 1.00 97.81 126 GLN A C 1
ATOM 911 O O . GLN A 1 126 ? -6.010 7.684 15.710 1.00 97.81 126 GLN A O 1
ATOM 916 N N . THR A 1 127 ? -4.718 7.537 13.878 1.00 96.94 127 THR A N 1
ATOM 917 C CA . THR A 1 127 ? -3.604 8.362 14.384 1.00 96.94 127 THR A CA 1
ATOM 918 C C . THR A 1 127 ? -3.480 9.708 13.674 1.00 96.94 127 THR A C 1
ATOM 920 O O . THR A 1 127 ? -2.687 10.553 14.078 1.00 96.94 127 THR A O 1
ATOM 923 N N . GLY A 1 128 ? -4.272 9.925 12.625 1.00 95.56 128 GLY A N 1
ATOM 924 C CA . GLY A 1 128 ? -4.324 11.170 11.870 1.00 95.56 128 GLY A CA 1
ATOM 925 C C . GLY A 1 128 ? -5.448 11.157 10.830 1.00 95.56 128 GLY A C 1
ATOM 926 O O . GLY A 1 128 ? -6.200 10.181 10.739 1.00 95.56 128 GLY A O 1
ATOM 927 N N . PRO A 1 129 ? -5.586 12.221 10.020 1.00 95.25 129 PRO A N 1
ATOM 928 C CA . PRO A 1 129 ? -6.663 12.327 9.033 1.00 95.25 129 PRO A CA 1
ATOM 929 C C . PRO A 1 129 ? -6.663 11.184 8.009 1.00 95.25 129 PRO A C 1
ATOM 931 O O . PRO A 1 129 ? -7.719 10.656 7.669 1.00 95.25 129 PRO A O 1
ATOM 934 N N . THR A 1 130 ? -5.477 10.755 7.572 1.00 96.25 130 THR A N 1
ATOM 935 C CA . THR A 1 130 ? -5.256 9.689 6.577 1.00 96.25 130 THR A CA 1
ATOM 936 C C . THR A 1 130 ? -4.346 8.576 7.103 1.00 96.25 130 THR A C 1
ATOM 938 O O . THR A 1 130 ? -3.758 7.822 6.329 1.00 96.25 130 THR A O 1
ATOM 941 N N . THR A 1 131 ? -4.186 8.455 8.423 1.00 96.94 131 THR A N 1
ATOM 942 C CA . THR A 1 131 ? -3.281 7.465 9.022 1.00 96.94 131 THR A CA 1
ATOM 943 C C . THR A 1 131 ? -3.974 6.662 10.112 1.00 96.94 131 THR A C 1
ATOM 945 O O . THR A 1 131 ? -4.663 7.209 10.977 1.00 96.94 131 THR A O 1
ATOM 948 N N . ALA A 1 132 ? -3.758 5.350 10.082 1.00 97.19 132 ALA A N 1
ATOM 949 C CA . ALA A 1 132 ? -4.221 4.424 11.104 1.00 97.19 132 ALA A CA 1
ATOM 950 C C . ALA A 1 132 ? -3.107 3.458 11.520 1.00 97.19 132 ALA A C 1
ATOM 952 O O . ALA A 1 132 ? -2.223 3.106 10.733 1.00 97.19 132 ALA A O 1
ATOM 953 N N . GLU A 1 133 ? -3.179 3.009 12.764 1.00 96.56 133 GLU A N 1
ATOM 954 C CA . GLU A 1 133 ? -2.344 1.956 13.325 1.00 96.56 133 GLU A CA 1
ATOM 955 C C . GLU A 1 133 ? -3.177 0.709 13.592 1.00 96.56 133 GLU A C 1
ATOM 957 O O . GLU A 1 133 ? -4.326 0.804 14.018 1.00 96.56 133 GLU A O 1
ATOM 962 N N . VAL A 1 134 ? -2.606 -0.462 13.315 1.00 96.00 134 VAL A N 1
ATOM 963 C CA . VAL A 1 134 ? -3.233 -1.762 13.577 1.00 96.00 134 VAL A CA 1
ATOM 964 C C . VAL A 1 134 ? -2.240 -2.650 14.307 1.00 96.00 134 VAL A C 1
ATOM 966 O O . VAL A 1 134 ? -1.100 -2.795 13.863 1.00 96.00 134 VAL A O 1
ATOM 969 N N . VAL A 1 135 ? -2.676 -3.253 15.409 1.00 93.88 135 VAL A N 1
ATOM 970 C CA . VAL A 1 135 ? -1.866 -4.204 16.169 1.00 93.88 135 VAL A CA 1
ATOM 971 C C . VAL A 1 135 ? -1.779 -5.520 15.398 1.00 93.88 135 VAL A C 1
ATOM 973 O O . VAL A 1 135 ? -2.807 -6.059 14.975 1.00 93.88 135 VAL A O 1
ATOM 976 N N . GLY A 1 136 ? -0.564 -6.027 15.183 1.00 86.44 136 GLY A N 1
ATOM 977 C CA . G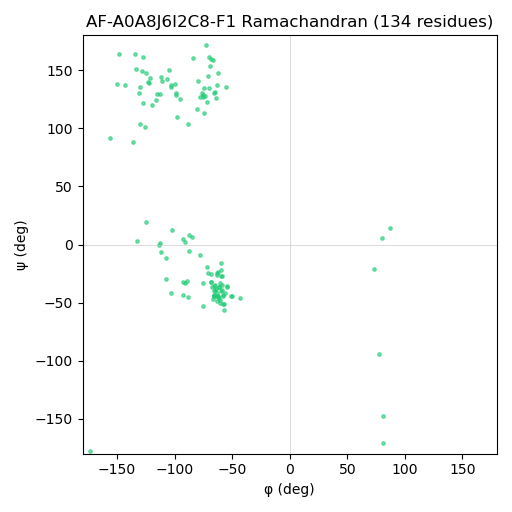LY A 1 136 ? -0.317 -7.210 14.356 1.00 86.44 136 GLY A CA 1
ATOM 978 C C . GLY A 1 136 ? 0.951 -7.971 14.685 1.00 86.44 136 GLY A C 1
ATOM 979 O O . GLY A 1 136 ? 1.929 -7.362 15.167 1.00 86.44 136 GLY A O 1
#

Mean predicted aligned error: 3.92 Å

Solvent-accessible surface area (backbone atoms only — not comparable to full-atom values): 7929 Å² total; per-residue (Å²): 69,78,95,79,39,71,44,79,38,55,87,69,48,70,39,50,73,79,62,87,73,80,93,79,89,71,56,39,82,40,71,44,88,101,67,42,45,43,33,72,66,35,35,81,57,45,33,60,56,63,72,67,49,86,74,70,47,73,49,74,68,55,70,60,53,36,64,26,39,71,60,90,86,31,30,36,68,46,38,16,35,95,86,66,47,79,42,77,77,43,33,61,56,45,44,51,51,50,53,52,48,45,35,75,51,78,50,78,45,50,66,46,44,31,51,57,41,37,76,72,73,37,60,48,43,72,77,50,85,42,34,31,38,31,50,78

Radius of gyration: 15.49 Å; Cα contacts (8 Å, |Δi|>4): 196; chains: 1; bounding box: 36×29×44 Å

Sequence (136 aa):
ARARLFVCSALFGLVGAEDRIPAYRLSGGSKLPGVGNIRAAWQPSLGPVLSAMDGPIVDLRSGAYTALAPLPSAITVRVVTAEGKIVSHHNKSTKGRIARILACTPARTTSELVEVTRAAGLAATQTGPTTAEVVG

Secondary structure (DSSP, 8-state):
-TTT-EEEETTTEEEETT---------TT-EETTTEEHHHHHHHHHHHHHHTS-S--EE---HHHHTTS--TTSEEEEEE-TTSPBPSHHHHHHHHHHHHHHHHS--SSHHHHHHHHHHTT--EEEEETTEEEEE-